Protein AF-0000000068388629 (afdb_homodimer)

Structure (mmCIF, N/CA/C/O backbone):
data_AF-0000000068388629-model_v1
#
loop_
_entity.id
_entity.type
_entity.pdbx_description
1 polymer 'Uncharacterized protein'
#
loop_
_atom_site.group_PDB
_atom_site.id
_atom_site.type_symbol
_atom_site.label_atom_id
_atom_site.label_alt_id
_atom_site.label_comp_id
_atom_site.label_asym_id
_atom_site.label_entity_id
_atom_site.label_seq_id
_atom_site.pdbx_PDB_ins_code
_atom_site.Cartn_x
_atom_site.Cartn_y
_atom_site.Cartn_z
_atom_site.occupancy
_atom_site.B_iso_or_equiv
_atom_site.auth_seq_id
_atom_site.auth_comp_id
_atom_site.auth_asym_id
_atom_site.auth_atom_id
_atom_site.pdbx_PDB_model_num
ATOM 1 N N . MET A 1 1 ? 2.848 34.094 13.953 1 61.34 1 MET A N 1
ATOM 2 C CA . MET A 1 1 ? 2.359 33.031 14.797 1 61.34 1 MET A CA 1
ATOM 3 C C . MET A 1 1 ? 1.74 31.906 13.953 1 61.34 1 MET A C 1
ATOM 5 O O . MET A 1 1 ? 1.926 30.734 14.242 1 61.34 1 MET A O 1
ATOM 9 N N . GLN A 1 2 ? 0.947 32.219 12.719 1 78.19 2 GLN A N 1
ATOM 10 C CA . GLN A 1 2 ? 0.286 31.297 11.812 1 78.19 2 GLN A CA 1
ATOM 11 C C . GLN A 1 2 ? 1.307 30.484 11.016 1 78.19 2 GLN A C 1
ATOM 13 O O . GLN A 1 2 ? 1.115 29.281 10.789 1 78.19 2 GLN A O 1
ATOM 18 N N . THR A 1 3 ? 2.422 31.078 10.789 1 79.06 3 THR A N 1
ATOM 19 C CA . THR A 1 3 ? 3.477 30.438 10.023 1 79.06 3 THR A CA 1
ATOM 20 C C . THR A 1 3 ? 4.125 29.312 10.828 1 79.06 3 THR A C 1
ATOM 22 O O . THR A 1 3 ? 4.375 28.234 10.305 1 79.06 3 THR A O 1
ATOM 25 N N . SER A 1 4 ? 4.207 29.703 12.055 1 82.5 4 SER A N 1
ATOM 26 C CA . SER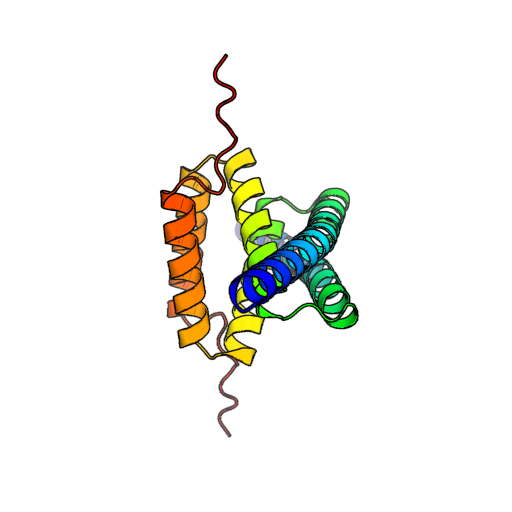 A 1 4 ? 4.844 28.734 12.945 1 82.5 4 SER A CA 1
ATOM 27 C C . SER A 1 4 ? 3.959 27.516 13.148 1 82.5 4 SER A C 1
ATOM 29 O O . SER A 1 4 ? 4.449 26.375 13.172 1 82.5 4 SER A O 1
ATOM 31 N N . ARG A 1 5 ? 2.705 27.906 13.195 1 87.62 5 ARG A N 1
ATOM 32 C CA . ARG A 1 5 ? 1.769 26.797 13.414 1 87.62 5 ARG A CA 1
ATOM 33 C C . ARG A 1 5 ? 1.72 25.875 12.211 1 87.62 5 ARG A C 1
ATOM 35 O O . ARG A 1 5 ? 1.688 24.656 12.359 1 87.62 5 ARG A O 1
ATOM 42 N N . ASN A 1 6 ? 1.75 26.359 11.086 1 88.19 6 ASN A N 1
ATOM 43 C CA . ASN A 1 6 ? 1.73 25.562 9.859 1 88.19 6 ASN A CA 1
ATOM 44 C C . ASN A 1 6 ? 2.975 24.688 9.734 1 88.19 6 ASN A C 1
ATOM 46 O O . ASN A 1 6 ? 2.898 23.562 9.242 1 88.19 6 ASN A O 1
ATOM 50 N N . GLU A 1 7 ? 4.008 25.281 10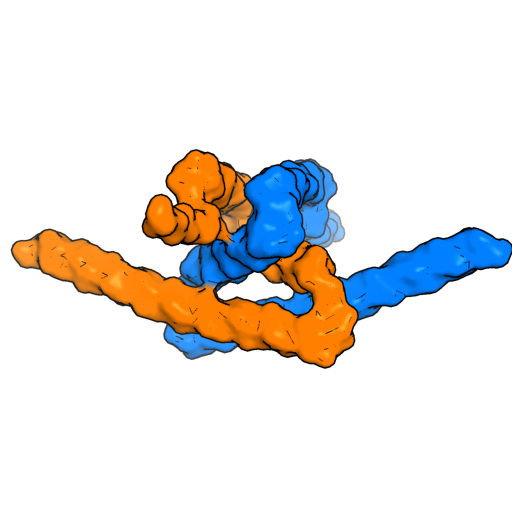.156 1 89.75 7 GLU A N 1
ATOM 51 C CA . GLU A 1 7 ? 5.258 24.531 10.109 1 89.75 7 GLU A CA 1
ATOM 52 C C . GLU A 1 7 ? 5.219 23.328 11.062 1 89.75 7 GLU A C 1
ATOM 54 O O . GLU A 1 7 ? 5.734 22.266 10.742 1 89.75 7 GLU A O 1
ATOM 59 N N . ILE A 1 8 ? 4.734 23.641 12.203 1 90.06 8 ILE A N 1
ATOM 60 C CA . ILE A 1 8 ? 4.617 22.578 13.195 1 90.06 8 ILE A CA 1
ATOM 61 C C . ILE A 1 8 ? 3.682 21.484 12.688 1 90.06 8 ILE A C 1
ATOM 63 O O . ILE A 1 8 ? 3.971 20.297 12.828 1 90.06 8 ILE A O 1
ATOM 67 N N . ASP A 1 9 ? 2.545 21.844 12.109 1 91.81 9 ASP A N 1
ATOM 68 C CA . ASP A 1 9 ? 1.601 20.891 11.531 1 91.81 9 ASP A CA 1
ATOM 69 C C . ASP A 1 9 ? 2.27 20.031 10.461 1 91.81 9 ASP A C 1
ATOM 71 O O . ASP A 1 9 ? 2.047 18.828 10.406 1 91.81 9 ASP A O 1
ATOM 75 N N . ASP A 1 10 ? 3.076 20.688 9.703 1 93.5 10 ASP A N 1
ATOM 76 C CA . ASP A 1 10 ? 3.789 19.969 8.648 1 93.5 10 ASP A CA 1
ATOM 77 C C . ASP A 1 10 ? 4.77 18.953 9.242 1 93.5 10 ASP A C 1
ATOM 79 O O . ASP A 1 10 ? 4.93 17.859 8.719 1 93.5 10 ASP A O 1
ATOM 83 N N . MET A 1 11 ? 5.398 19.406 10.273 1 93.94 11 MET A N 1
ATOM 84 C CA . MET A 1 11 ? 6.355 18.516 10.938 1 93.94 11 MET A CA 1
ATOM 85 C C . MET A 1 11 ? 5.652 17.312 11.531 1 93.94 11 MET A C 1
ATOM 87 O O . MET A 1 11 ? 6.176 16.188 11.461 1 93.94 11 MET A O 1
ATOM 91 N N . ILE A 1 12 ? 4.492 17.516 12.016 1 96.12 12 ILE A N 1
ATOM 92 C CA . ILE A 1 12 ? 3.727 16.422 12.625 1 96.12 12 ILE A CA 1
ATOM 93 C C . ILE A 1 12 ? 3.312 15.422 11.555 1 96.12 12 ILE A C 1
ATOM 95 O O . ILE A 1 12 ? 3.455 14.211 11.75 1 96.12 12 ILE A O 1
ATOM 99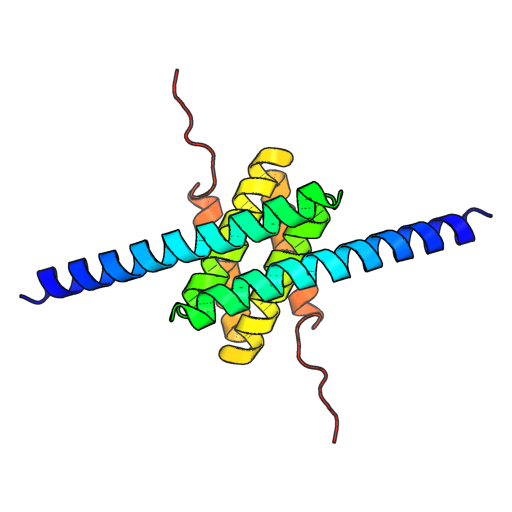 N N . VAL A 1 13 ? 2.861 15.914 10.477 1 95.25 13 VAL A N 1
ATOM 100 C CA . VAL A 1 13 ? 2.445 15.055 9.375 1 95.25 13 VAL A CA 1
ATOM 101 C C . VAL A 1 13 ? 3.641 14.25 8.875 1 95.25 13 VAL A C 1
ATOM 103 O O . VAL A 1 13 ? 3.521 13.047 8.617 1 95.25 13 VAL A O 1
ATOM 106 N N . HIS A 1 14 ? 4.781 14.945 8.781 1 95.56 14 HIS A N 1
ATOM 107 C CA . HIS A 1 14 ? 5.996 14.281 8.328 1 95.56 14 HIS A CA 1
ATOM 108 C C . HIS A 1 14 ? 6.418 13.172 9.281 1 95.56 14 HIS A C 1
ATOM 110 O O . HIS A 1 14 ? 6.793 12.078 8.852 1 95.56 14 HIS A O 1
ATOM 116 N N . GLU A 1 15 ? 6.355 13.445 10.539 1 97.31 15 GLU A N 1
ATOM 117 C CA . GLU A 1 15 ? 6.711 12.445 11.539 1 97.31 15 GLU A CA 1
ATOM 118 C C . GLU A 1 15 ? 5.766 11.242 11.484 1 97.31 15 GLU A C 1
ATOM 120 O O . GLU A 1 15 ? 6.207 10.094 11.547 1 97.31 15 GLU A O 1
ATOM 125 N N . LYS A 1 16 ? 4.48 11.531 11.328 1 98.19 16 LYS A N 1
ATOM 126 C CA . LYS A 1 16 ? 3.502 10.453 11.203 1 98.19 16 LYS A CA 1
ATOM 127 C C . LYS A 1 16 ? 3.756 9.625 9.945 1 98.19 16 LYS A C 1
ATOM 129 O O . LYS A 1 16 ? 3.67 8.391 9.984 1 98.19 16 LYS A O 1
ATOM 134 N N . MET A 1 17 ? 4.133 10.305 8.906 1 96.94 17 MET A N 1
ATOM 135 C CA . MET A 1 17 ? 4.465 9.609 7.668 1 96.94 17 MET A CA 1
ATOM 136 C C . MET A 1 17 ? 5.656 8.68 7.867 1 96.94 17 MET A C 1
ATOM 138 O O . MET A 1 17 ? 5.645 7.539 7.41 1 96.94 17 MET A O 1
ATOM 142 N N . GLN A 1 18 ? 6.645 9.141 8.594 1 97.75 18 GLN A N 1
ATOM 143 C CA . GLN A 1 18 ? 7.844 8.336 8.828 1 97.75 18 GLN A CA 1
ATOM 144 C C . GLN A 1 18 ? 7.52 7.082 9.625 1 97.75 18 GLN A C 1
ATOM 146 O O . GLN A 1 18 ? 8 5.992 9.305 1 97.75 18 GLN A O 1
ATOM 151 N N . VAL A 1 19 ? 6.684 7.191 10.594 1 98.56 19 VAL A N 1
ATOM 152 C CA . VAL A 1 19 ? 6.293 6.043 11.406 1 98.56 19 VAL A CA 1
ATOM 153 C C . VAL A 1 19 ? 5.449 5.082 10.57 1 98.56 19 VAL A C 1
ATOM 155 O O . VAL A 1 19 ? 5.652 3.867 10.617 1 98.56 19 VAL A O 1
ATOM 158 N N . ALA A 1 20 ? 4.543 5.621 9.766 1 98.69 20 ALA A N 1
ATOM 159 C CA . ALA A 1 20 ? 3.725 4.797 8.883 1 98.69 20 ALA A CA 1
ATOM 160 C C . ALA A 1 20 ? 4.594 4.008 7.91 1 98.69 20 ALA A C 1
ATOM 162 O O . ALA A 1 20 ? 4.352 2.824 7.672 1 98.69 20 ALA A O 1
ATOM 163 N N . LEU A 1 21 ? 5.625 4.68 7.406 1 98 21 LEU A N 1
ATOM 164 C CA . LEU A 1 21 ? 6.551 4.02 6.488 1 98 21 LEU A CA 1
ATOM 165 C C . LEU A 1 21 ? 7.293 2.885 7.191 1 98 21 LEU A C 1
ATOM 167 O O . LEU A 1 21 ? 7.578 1.853 6.578 1 98 21 LEU A O 1
ATOM 171 N N . GLU A 1 22 ? 7.629 3.082 8.43 1 98.56 22 GLU A N 1
ATOM 172 C CA . GLU A 1 22 ? 8.281 2.035 9.211 1 98.56 22 GLU A CA 1
ATOM 173 C C . GLU A 1 22 ? 7.395 0.801 9.336 1 98.56 22 GLU A C 1
ATOM 175 O O . GLU A 1 22 ? 7.859 -0.324 9.133 1 98.56 22 GLU A O 1
ATOM 180 N N . HIS A 1 23 ? 6.094 1.036 9.609 1 98.75 23 HIS A N 1
ATOM 181 C CA . HIS A 1 23 ? 5.148 -0.07 9.688 1 98.75 23 HIS A CA 1
ATOM 182 C C . HIS A 1 23 ? 5.012 -0.775 8.344 1 98.75 23 HIS A C 1
ATOM 184 O O . HIS A 1 23 ? 4.969 -2.006 8.281 1 98.75 23 HIS A O 1
ATOM 190 N N . GLN A 1 24 ? 4.977 -0.019 7.242 1 98.62 24 GLN A N 1
ATOM 191 C CA . GLN A 1 24 ? 4.863 -0.587 5.902 1 98.62 24 GLN A CA 1
ATOM 192 C C . GLN A 1 24 ? 6.113 -1.377 5.531 1 98.62 24 GLN A C 1
ATOM 194 O O . GLN A 1 24 ? 6.023 -2.422 4.883 1 98.62 24 GLN A O 1
ATOM 199 N N . ASN A 1 25 ? 7.281 -0.833 5.93 1 98.56 25 ASN A N 1
ATOM 200 C CA . ASN A 1 25 ? 8.531 -1.541 5.688 1 98.56 25 ASN A CA 1
ATOM 201 C C . ASN A 1 25 ? 8.547 -2.91 6.363 1 98.56 25 ASN A C 1
ATOM 203 O O . ASN A 1 25 ? 9.039 -3.885 5.789 1 98.56 25 ASN A O 1
ATOM 207 N N . GLU A 1 26 ? 8.039 -2.912 7.559 1 98.62 26 GLU A N 1
ATOM 208 C CA . GLU A 1 26 ? 7.969 -4.18 8.273 1 98.62 26 GLU A CA 1
ATOM 209 C C . GLU A 1 26 ? 7.07 -5.176 7.547 1 98.62 26 GLU A C 1
ATOM 211 O O . GLU A 1 26 ? 7.445 -6.336 7.363 1 98.62 26 GLU A O 1
ATOM 216 N N . ALA A 1 27 ? 5.934 -4.746 7.137 1 98.69 27 ALA A N 1
ATOM 217 C CA . ALA A 1 27 ? 5.004 -5.613 6.418 1 98.69 27 ALA A CA 1
ATOM 218 C C . ALA A 1 27 ? 5.621 -6.113 5.113 1 98.69 27 ALA A C 1
ATOM 220 O O . ALA A 1 27 ? 5.418 -7.27 4.73 1 98.69 27 ALA A O 1
ATOM 221 N N . TRP A 1 28 ? 6.371 -5.258 4.41 1 98.69 28 TRP A N 1
ATOM 222 C CA . TRP A 1 28 ? 7.055 -5.645 3.182 1 98.69 28 TRP A CA 1
ATOM 223 C C . TRP A 1 28 ? 8.125 -6.695 3.459 1 98.69 28 TRP A C 1
ATOM 225 O O . TRP A 1 28 ? 8.188 -7.719 2.773 1 98.69 28 TRP A O 1
ATOM 235 N N . ALA A 1 29 ? 8.922 -6.445 4.555 1 98.38 29 ALA A N 1
ATOM 236 C CA . ALA A 1 29 ? 9.992 -7.363 4.945 1 98.38 29 ALA A CA 1
ATOM 237 C C . ALA A 1 29 ? 9.422 -8.734 5.32 1 98.38 29 ALA A C 1
ATOM 239 O O . ALA A 1 29 ? 9.977 -9.766 4.941 1 98.38 29 ALA A O 1
ATOM 240 N N . ASP A 1 30 ? 8.328 -8.734 6.047 1 98.62 30 ASP A N 1
ATOM 241 C CA . ASP A 1 30 ? 7.672 -9.977 6.438 1 98.62 30 ASP A CA 1
ATOM 242 C C . ASP A 1 30 ? 7.203 -10.766 5.215 1 98.62 30 ASP A C 1
ATOM 244 O O . ASP A 1 30 ? 7.363 -11.984 5.152 1 98.62 30 ASP A O 1
ATOM 248 N N . GLY A 1 31 ? 6.59 -10.109 4.234 1 98.5 31 GLY A N 1
ATOM 249 C CA . GLY A 1 31 ? 6.18 -10.758 3 1 98.5 31 GLY A CA 1
ATOM 250 C C . GLY A 1 31 ? 7.336 -11.383 2.24 1 98.5 31 GLY A C 1
ATOM 251 O O . GLY A 1 31 ? 7.25 -12.531 1.798 1 98.5 31 GLY A O 1
ATOM 252 N N . MET A 1 32 ? 8.438 -10.594 2.236 1 98 32 MET A N 1
ATOM 253 C CA . MET A 1 32 ? 9.633 -11.086 1.555 1 98 32 MET A CA 1
ATOM 254 C C . MET A 1 32 ? 10.203 -12.305 2.271 1 98 32 MET A C 1
ATOM 256 O O . MET A 1 32 ? 10.586 -13.281 1.63 1 98 32 MET A O 1
ATOM 260 N N . ALA A 1 33 ? 10.211 -12.242 3.609 1 98.25 33 ALA A N 1
ATOM 261 C CA . ALA A 1 33 ? 10.727 -13.336 4.426 1 98.25 33 ALA A CA 1
ATOM 262 C C . ALA A 1 33 ? 9.898 -14.602 4.242 1 98.25 33 ALA A C 1
ATOM 264 O O . ALA A 1 33 ? 10.43 -15.711 4.285 1 98.25 33 ALA A O 1
ATOM 265 N N . ASP A 1 34 ? 8.594 -14.492 3.881 1 98.31 34 ASP A N 1
ATOM 266 C CA . ASP A 1 34 ? 7.672 -15.609 3.672 1 98.31 34 ASP A CA 1
ATOM 267 C C . ASP A 1 34 ? 7.738 -16.109 2.232 1 98.31 34 ASP A C 1
ATOM 269 O O . ASP A 1 34 ? 6.984 -17 1.846 1 98.31 34 ASP A O 1
ATOM 273 N N . GLY A 1 35 ? 8.594 -15.445 1.436 1 98 35 GLY A N 1
ATOM 274 C CA . GLY A 1 35 ? 8.781 -15.891 0.063 1 98 35 GLY A CA 1
ATOM 275 C C . GLY A 1 35 ? 7.719 -15.367 -0.884 1 98 35 GLY A C 1
ATOM 276 O O . GLY A 1 35 ? 7.48 -15.945 -1.945 1 98 35 GLY A O 1
ATOM 277 N N . ILE A 1 36 ? 7.012 -14.336 -0.454 1 98.38 36 ILE A N 1
ATOM 278 C CA . ILE A 1 36 ? 6.008 -13.734 -1.325 1 98.38 36 ILE A CA 1
ATOM 279 C C . ILE A 1 36 ? 6.688 -12.797 -2.318 1 98.38 36 ILE A C 1
ATOM 281 O O . ILE A 1 36 ? 7.555 -12.008 -1.94 1 98.38 36 ILE A O 1
ATOM 285 N N . GLU A 1 37 ? 6.324 -12.922 -3.557 1 97.19 37 GLU A N 1
ATOM 286 C CA . GLU A 1 37 ? 6.914 -12.078 -4.594 1 97.19 37 GLU A CA 1
ATOM 287 C C . GLU A 1 37 ? 6.582 -10.609 -4.371 1 97.19 37 GLU A C 1
ATOM 289 O O . GLU A 1 37 ? 5.461 -10.273 -3.986 1 97.19 37 GLU A O 1
ATOM 294 N N . PRO A 1 38 ? 7.523 -9.758 -4.676 1 96.69 38 PRO A N 1
ATOM 295 C CA . PRO A 1 38 ? 7.312 -8.328 -4.434 1 96.69 38 PRO A CA 1
ATOM 296 C C . PRO A 1 38 ? 6.082 -7.785 -5.16 1 96.69 38 PRO A C 1
ATOM 298 O O . PRO A 1 38 ? 5.406 -6.887 -4.648 1 96.69 38 PRO A O 1
ATOM 301 N N . GLU A 1 39 ? 5.797 -8.391 -6.289 1 94.38 39 GLU A N 1
ATOM 302 C CA . GLU A 1 39 ? 4.637 -7.934 -7.051 1 94.38 39 GLU A CA 1
ATOM 303 C C . GLU A 1 39 ? 3.34 -8.227 -6.301 1 94.38 39 GLU A C 1
ATOM 305 O O . GLU A 1 39 ? 2.393 -7.438 -6.363 1 94.38 39 GLU A O 1
ATOM 310 N N . ILE A 1 40 ? 3.281 -9.32 -5.66 1 96.12 40 ILE A N 1
ATOM 311 C CA . ILE A 1 40 ? 2.1 -9.703 -4.895 1 96.12 40 ILE A CA 1
ATOM 312 C C . ILE A 1 40 ? 1.989 -8.844 -3.643 1 96.12 40 ILE A C 1
ATOM 314 O O . ILE A 1 40 ? 0.895 -8.414 -3.27 1 96.12 40 ILE A O 1
ATOM 318 N N . ILE A 1 41 ? 3.119 -8.516 -3.002 1 98.12 41 ILE A N 1
ATOM 319 C CA . ILE A 1 41 ? 3.139 -7.656 -1.823 1 98.12 41 ILE A CA 1
ATOM 320 C C . ILE A 1 41 ? 2.648 -6.258 -2.193 1 98.12 41 ILE A C 1
ATOM 322 O O . ILE A 1 41 ? 1.813 -5.68 -1.494 1 98.12 41 ILE A O 1
ATOM 326 N N . ALA A 1 42 ? 3.195 -5.754 -3.316 1 96.62 42 ALA A N 1
ATOM 327 C CA . ALA A 1 42 ? 2.783 -4.434 -3.789 1 96.62 42 ALA A CA 1
ATOM 328 C C . ALA A 1 42 ? 1.279 -4.387 -4.043 1 96.62 42 ALA A C 1
ATOM 330 O O . ALA A 1 42 ? 0.604 -3.438 -3.637 1 96.62 42 ALA A O 1
ATOM 331 N N . ASP A 1 43 ? 0.764 -5.371 -4.656 1 93.31 43 ASP A N 1
ATOM 332 C CA . ASP A 1 43 ? -0.664 -5.449 -4.949 1 93.31 43 ASP A CA 1
ATOM 333 C C . ASP A 1 43 ? -1.488 -5.473 -3.662 1 93.31 43 ASP A C 1
ATOM 335 O O . ASP A 1 43 ? -2.498 -4.773 -3.555 1 93.31 43 ASP A O 1
ATOM 339 N N . ALA A 1 44 ? -1.083 -6.266 -2.686 1 96.19 44 ALA A N 1
ATOM 340 C CA . ALA A 1 44 ? -1.782 -6.336 -1.404 1 96.19 44 ALA A CA 1
ATOM 341 C C . ALA A 1 44 ? -1.801 -4.977 -0.711 1 96.19 44 ALA A C 1
ATOM 343 O O . ALA A 1 44 ? -2.824 -4.57 -0.159 1 96.19 44 ALA A O 1
ATOM 344 N N . ALA A 1 45 ? -0.633 -4.297 -0.736 1 97.31 45 ALA A N 1
ATOM 345 C CA . ALA A 1 45 ? -0.51 -2.998 -0.08 1 97.31 45 ALA A CA 1
ATOM 346 C C . ALA A 1 45 ? -1.469 -1.982 -0.694 1 97.31 45 ALA A C 1
ATOM 348 O O . ALA A 1 45 ? -2.193 -1.29 0.025 1 97.31 45 ALA A O 1
ATOM 349 N N . ILE A 1 46 ? -1.546 -1.921 -1.956 1 93.88 46 ILE A N 1
ATOM 350 C CA . ILE A 1 46 ? -2.348 -0.914 -2.643 1 93.88 46 ILE A CA 1
ATOM 351 C C . ILE A 1 46 ? -3.826 -1.288 -2.562 1 93.88 46 ILE A C 1
ATOM 353 O O . ILE A 1 46 ? -4.684 -0.421 -2.381 1 93.88 46 ILE A O 1
ATOM 357 N N . ALA A 1 47 ? -4.133 -2.613 -2.68 1 92.25 47 ALA A N 1
ATOM 358 C CA . ALA A 1 47 ? -5.516 -3.066 -2.539 1 92.25 47 ALA A CA 1
ATOM 359 C C . ALA A 1 47 ? -6.09 -2.66 -1.188 1 92.25 47 ALA A C 1
ATOM 361 O O . ALA A 1 47 ? -7.219 -2.168 -1.108 1 92.25 47 ALA A O 1
ATOM 362 N N . LEU A 1 48 ? -5.297 -2.914 -0.151 1 95.94 48 LEU A N 1
ATOM 363 C CA . LEU A 1 48 ? -5.793 -2.539 1.17 1 95.94 48 LEU A CA 1
ATOM 364 C C . LEU A 1 48 ? -5.953 -1.027 1.281 1 95.94 48 LEU A C 1
ATOM 366 O O . LEU A 1 48 ? -6.961 -0.542 1.798 1 95.94 48 LEU A O 1
ATOM 370 N N . ALA A 1 49 ? -4.922 -0.296 0.829 1 95.69 49 ALA A N 1
ATOM 371 C CA . ALA A 1 49 ? -5.012 1.161 0.877 1 95.69 49 ALA A CA 1
ATOM 372 C C . ALA A 1 49 ? -6.262 1.658 0.155 1 95.69 49 ALA A C 1
ATOM 374 O O . ALA A 1 49 ? -6.969 2.533 0.658 1 95.69 49 ALA A O 1
ATOM 375 N N . MET A 1 50 ? -6.613 1.093 -0.956 1 92.69 50 MET A N 1
ATOM 376 C CA . MET A 1 50 ? -7.781 1.476 -1.739 1 92.69 50 MET A CA 1
ATOM 377 C C . MET A 1 50 ? -9.07 1.126 -0.999 1 92.69 50 MET A C 1
ATOM 379 O O . MET A 1 50 ? -9.984 1.95 -0.909 1 92.69 50 MET A O 1
ATOM 383 N N . ARG A 1 51 ? -9.148 -0.078 -0.491 1 93 51 ARG A N 1
ATOM 384 C CA . ARG A 1 51 ? -10.336 -0.514 0.232 1 93 51 ARG A CA 1
ATOM 385 C C . ARG A 1 51 ? -10.617 0.395 1.424 1 93 51 ARG A C 1
ATOM 387 O O . ARG A 1 51 ? -11.758 0.804 1.645 1 93 51 ARG A O 1
ATOM 394 N N . GLU A 1 52 ? -9.539 0.687 2.131 1 95.5 52 GLU A N 1
ATOM 395 C CA . GLU A 1 52 ? -9.727 1.524 3.312 1 95.5 52 GLU A CA 1
ATOM 396 C C . GLU A 1 52 ? -10.094 2.953 2.924 1 95.5 52 GLU A C 1
ATOM 398 O O . GLU A 1 52 ? -10.898 3.598 3.596 1 95.5 52 GLU A O 1
ATOM 403 N N . THR A 1 53 ? -9.516 3.461 1.853 1 94.06 53 THR A N 1
ATOM 404 C CA . THR A 1 53 ? -9.859 4.797 1.37 1 94.06 53 THR A CA 1
ATOM 405 C C . THR A 1 53 ? -11.312 4.848 0.913 1 94.06 53 THR A C 1
ATOM 407 O O . THR A 1 53 ? -12.031 5.809 1.211 1 94.06 53 THR A O 1
ATOM 410 N N . ILE A 1 54 ? -11.727 3.852 0.244 1 92.19 54 ILE A N 1
ATOM 411 C CA . ILE A 1 54 ? -13.117 3.777 -0.204 1 92.19 54 ILE A CA 1
ATOM 412 C C . ILE A 1 54 ? -14.047 3.734 1.005 1 92.19 54 ILE A C 1
ATOM 414 O O . ILE A 1 54 ? -15.07 4.422 1.033 1 92.19 54 ILE A O 1
ATOM 418 N N . ARG A 1 55 ? -13.617 2.881 1.947 1 92.44 55 ARG A N 1
ATOM 419 C CA . ARG A 1 55 ? -14.422 2.76 3.16 1 92.44 55 ARG A CA 1
ATOM 420 C C . ARG A 1 55 ? -14.594 4.113 3.842 1 92.44 55 ARG A C 1
ATOM 422 O O . ARG A 1 55 ? -15.672 4.434 4.336 1 92.44 55 ARG A O 1
ATOM 429 N N . ILE A 1 56 ? -13.602 4.957 3.734 1 93.12 56 ILE A N 1
ATOM 430 C CA . ILE A 1 56 ? -13.57 6.191 4.512 1 93.12 56 ILE A CA 1
ATOM 431 C C . ILE A 1 56 ? -14.109 7.344 3.67 1 93.12 56 ILE A C 1
ATOM 433 O O . ILE A 1 56 ? -14.898 8.164 4.156 1 93.12 56 ILE A O 1
ATOM 437 N N . HIS A 1 57 ? -13.734 7.363 2.361 1 93 57 HIS A N 1
ATOM 438 C CA . HIS A 1 57 ? -14.031 8.539 1.551 1 93 57 HIS A CA 1
ATOM 439 C C . HIS A 1 57 ? -14.875 8.172 0.334 1 93 57 HIS A C 1
ATOM 441 O O . HIS A 1 57 ? -15.188 9.039 -0.491 1 93 57 HIS A O 1
ATOM 447 N N . GLY A 1 58 ? -15.211 7.012 0.193 1 89.5 58 GLY A N 1
ATOM 448 C CA . GLY A 1 58 ? -15.961 6.578 -0.977 1 89.5 58 GLY A CA 1
ATOM 449 C C . GLY A 1 58 ? -15.094 6.414 -2.211 1 89.5 58 GLY A C 1
ATOM 450 O O . GLY A 1 58 ? -13.875 6.617 -2.156 1 89.5 58 GLY A O 1
ATOM 451 N N . GLU A 1 59 ? -15.602 5.984 -3.258 1 87.75 59 GLU A N 1
ATOM 452 C CA . GLU A 1 59 ? -14.898 5.719 -4.512 1 87.75 59 GLU A CA 1
ATOM 453 C C . GLU A 1 59 ? -14.242 6.98 -5.059 1 87.75 59 GLU A C 1
ATOM 455 O O . GLU A 1 59 ? -13.148 6.926 -5.625 1 87.75 59 GLU A O 1
ATOM 460 N N . ALA A 1 60 ? -14.859 8.078 -4.816 1 88.31 60 ALA A N 1
ATOM 461 C CA . ALA A 1 60 ? -14.297 9.344 -5.285 1 88.31 60 ALA A CA 1
ATOM 462 C C . ALA A 1 60 ? -12.984 9.664 -4.578 1 88.31 60 ALA A C 1
ATOM 464 O O . ALA A 1 60 ? -12.062 10.195 -5.184 1 88.31 60 ALA A O 1
ATOM 465 N N . GLY A 1 61 ? -12.961 9.328 -3.299 1 91.19 61 GLY A N 1
ATOM 466 C CA . GLY A 1 61 ? -11.727 9.516 -2.555 1 91.19 61 GLY A CA 1
ATOM 467 C C . GLY A 1 61 ? -10.586 8.664 -3.07 1 91.19 61 GLY A C 1
ATOM 468 O O . GLY A 1 61 ? -9.453 9.133 -3.178 1 91.19 61 GLY A O 1
ATOM 469 N N . ALA A 1 62 ? -10.906 7.477 -3.404 1 90.44 62 ALA A N 1
ATOM 470 C CA . ALA A 1 62 ? -9.906 6.555 -3.938 1 90.44 62 ALA A CA 1
ATOM 471 C C . ALA A 1 62 ? -9.391 7.031 -5.293 1 90.44 62 ALA A C 1
ATOM 473 O O . ALA A 1 62 ? -8.188 6.953 -5.566 1 90.44 62 ALA A O 1
ATOM 474 N N . GLU A 1 63 ? -10.258 7.523 -6.078 1 89.25 63 GLU A N 1
ATOM 475 C CA . GLU A 1 63 ? -9.859 8.07 -7.371 1 89.25 63 GLU A CA 1
ATOM 476 C C . GLU A 1 63 ? -8.914 9.258 -7.203 1 89.25 63 GLU A C 1
ATOM 478 O O . GLU A 1 63 ? -7.914 9.367 -7.906 1 89.25 63 GLU A O 1
ATOM 483 N N . ALA A 1 64 ? -9.305 10.094 -6.324 1 91.62 64 ALA A N 1
ATOM 484 C CA . ALA A 1 64 ? -8.469 11.266 -6.062 1 91.62 64 ALA A CA 1
ATOM 485 C C . ALA A 1 64 ? -7.078 10.852 -5.586 1 91.62 64 ALA A C 1
ATOM 487 O O . ALA A 1 64 ? -6.078 11.461 -5.965 1 91.62 64 ALA A O 1
ATOM 488 N N . MET A 1 65 ? -7.082 9.836 -4.812 1 89.69 65 MET A N 1
ATOM 489 C CA . MET A 1 65 ? -5.812 9.32 -4.309 1 89.69 65 MET A CA 1
ATOM 490 C C . MET A 1 65 ? -4.949 8.797 -5.453 1 89.69 65 MET A C 1
ATOM 492 O O . MET A 1 65 ? -3.754 9.094 -5.52 1 89.69 65 MET A O 1
ATOM 496 N N . LEU A 1 66 ? -5.477 8.07 -6.355 1 87.44 66 LEU A N 1
ATOM 497 C CA . LEU A 1 66 ? -4.75 7.516 -7.492 1 87.44 66 LEU A CA 1
ATOM 498 C C . LEU A 1 66 ? -4.215 8.633 -8.391 1 87.44 66 LEU A C 1
ATOM 500 O O . LEU A 1 66 ? -3.09 8.547 -8.883 1 87.44 66 LEU A O 1
ATOM 504 N N . GLU A 1 67 ? -5.035 9.57 -8.547 1 88.44 67 GLU A N 1
ATOM 505 C CA . GLU A 1 67 ? -4.621 10.703 -9.359 1 88.44 67 GLU A CA 1
ATOM 506 C C . GLU A 1 67 ? -3.445 11.445 -8.727 1 88.44 67 GLU A C 1
ATOM 508 O O . GLU A 1 67 ? -2.484 11.797 -9.406 1 88.44 67 GLU A O 1
ATOM 513 N N . SER A 1 68 ? -3.551 11.68 -7.484 1 89.25 68 SER A N 1
ATOM 514 C CA . SER A 1 68 ? -2.461 12.328 -6.762 1 89.25 68 SER A CA 1
ATOM 515 C C . SER A 1 68 ? -1.174 11.516 -6.863 1 89.25 68 SER A C 1
ATOM 517 O O . SER A 1 68 ? -0.093 12.078 -7.055 1 89.25 68 SER A O 1
ATOM 519 N N . LEU A 1 69 ? -1.321 10.242 -6.805 1 85.5 69 LEU A N 1
ATOM 520 C CA . LEU A 1 69 ? -0.17 9.352 -6.91 1 85.5 69 LEU A CA 1
ATOM 521 C C . LEU A 1 69 ? 0.464 9.445 -8.289 1 85.5 69 LEU A C 1
ATOM 523 O O . LEU A 1 69 ? 1.69 9.477 -8.414 1 85.5 69 LEU A O 1
ATOM 527 N N . ARG A 1 70 ? -0.334 9.43 -9.219 1 85.19 70 ARG A N 1
ATOM 528 C CA . ARG A 1 70 ? 0.148 9.547 -10.594 1 85.19 70 ARG A CA 1
ATOM 529 C C . ARG A 1 70 ? 0.925 10.844 -10.789 1 85.19 70 ARG A C 1
ATOM 531 O O . ARG A 1 70 ? 2.002 10.844 -11.391 1 85.19 70 ARG A O 1
ATOM 538 N N . GLN A 1 71 ? 0.457 11.883 -10.273 1 88.81 71 GLN A N 1
ATOM 539 C CA . GLN A 1 71 ? 1.121 13.172 -10.398 1 88.81 71 GLN A CA 1
ATOM 540 C C . GLN A 1 71 ? 2.467 13.172 -9.68 1 88.81 71 GLN A C 1
ATOM 542 O O . GLN A 1 71 ? 3.459 13.672 -10.203 1 88.81 71 GLN A O 1
ATOM 547 N N . ARG A 1 72 ? 2.451 12.625 -8.562 1 88.62 72 ARG A N 1
ATOM 548 C CA . ARG A 1 72 ? 3.689 12.547 -7.789 1 88.62 72 ARG A CA 1
ATOM 549 C C . ARG A 1 72 ? 4.727 11.695 -8.508 1 88.62 72 ARG A C 1
ATOM 551 O O . ARG A 1 72 ? 5.914 12.023 -8.523 1 88.62 72 ARG A O 1
ATOM 558 N N . MET A 1 73 ? 4.309 10.633 -9.078 1 85.56 73 MET A N 1
ATOM 559 C CA . MET A 1 73 ? 5.199 9.781 -9.859 1 85.56 73 MET A CA 1
ATOM 560 C C . MET A 1 73 ? 5.805 10.555 -11.031 1 85.56 73 MET A C 1
ATOM 562 O O . MET A 1 73 ? 7.016 10.484 -11.266 1 85.56 73 MET A O 1
ATOM 566 N N . LEU A 1 74 ? 4.941 11.305 -11.719 1 83.94 74 LEU A N 1
ATOM 567 C CA . LEU A 1 74 ? 5.371 12.062 -12.883 1 83.94 74 LEU A CA 1
ATOM 568 C C . LEU A 1 74 ? 6.379 13.141 -12.492 1 83.94 74 LEU A C 1
ATOM 570 O O . LEU A 1 74 ? 7.258 13.492 -13.281 1 83.94 74 LEU A O 1
ATOM 574 N N . GLN A 1 75 ? 6.301 13.492 -11.234 1 89.38 75 GLN A N 1
ATOM 575 C CA . GLN A 1 75 ? 7.203 14.523 -10.734 1 89.38 75 GLN A CA 1
ATOM 576 C C . GLN A 1 75 ? 8.5 13.914 -10.211 1 89.38 75 GLN A C 1
ATOM 578 O O . GLN A 1 75 ? 9.414 14.633 -9.797 1 89.38 75 GLN A O 1
ATOM 583 N N . GLY A 1 76 ? 8.594 12.594 -10.188 1 86.12 76 GLY A N 1
ATOM 584 C CA . GLY A 1 76 ? 9.828 11.914 -9.836 1 86.12 76 GLY A CA 1
ATOM 585 C C . GLY A 1 76 ? 9.961 11.664 -8.344 1 86.12 76 GLY A C 1
ATOM 586 O O . GLY A 1 76 ? 11.07 11.453 -7.844 1 86.12 76 GLY A O 1
ATOM 587 N N . GLU A 1 77 ? 8.844 11.703 -7.676 1 85.56 77 GLU A N 1
ATOM 588 C CA . GLU A 1 77 ? 8.891 11.57 -6.223 1 85.56 77 GLU A CA 1
ATOM 589 C C . GLU A 1 77 ? 9.477 10.227 -5.801 1 85.56 77 GLU A C 1
ATOM 591 O O . GLU A 1 77 ? 10.156 10.133 -4.777 1 85.56 77 GLU A O 1
ATOM 596 N N . PHE A 1 78 ? 9.281 9.273 -6.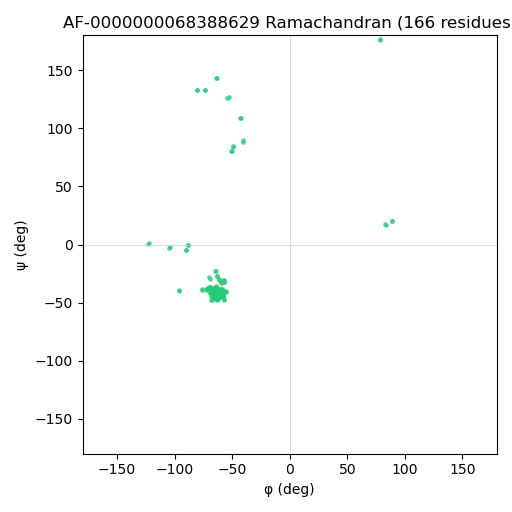605 1 85.75 78 PHE A N 1
ATOM 597 C CA . PHE A 1 78 ? 9.641 7.922 -6.184 1 85.75 78 PHE A CA 1
ATOM 598 C C . PHE A 1 78 ? 10.93 7.469 -6.867 1 85.75 78 PHE A C 1
ATOM 600 O O . PHE A 1 78 ? 11.414 6.363 -6.617 1 85.75 78 PHE A O 1
ATOM 607 N N . SER A 1 79 ? 11.383 8.352 -7.711 1 78.44 79 SER A N 1
ATOM 608 C CA . SER A 1 79 ? 12.578 8 -8.469 1 78.44 79 SER A CA 1
ATOM 609 C C . SER A 1 79 ? 13.828 8.055 -7.59 1 78.44 79 SER A C 1
ATOM 611 O O . SER A 1 79 ? 13.93 8.898 -6.699 1 78.44 79 SER A O 1
ATOM 613 N N . PRO A 1 80 ? 14.609 6.938 -7.758 1 72 80 PRO A N 1
ATOM 614 C CA . PRO A 1 80 ? 15.859 7.004 -6.996 1 72 80 PRO A CA 1
ATOM 615 C C . PRO A 1 80 ? 16.672 8.266 -7.297 1 72 80 PRO A C 1
ATOM 617 O O . PRO A 1 80 ? 16.609 8.781 -8.414 1 72 80 PRO A O 1
ATOM 620 N N . GLN A 1 81 ? 17.047 9.031 -6.32 1 64.94 81 GLN A N 1
ATOM 621 C CA . GLN A 1 81 ? 17.938 10.164 -6.547 1 64.94 81 GLN A CA 1
ATOM 622 C C . GLN A 1 81 ? 19.062 9.789 -7.5 1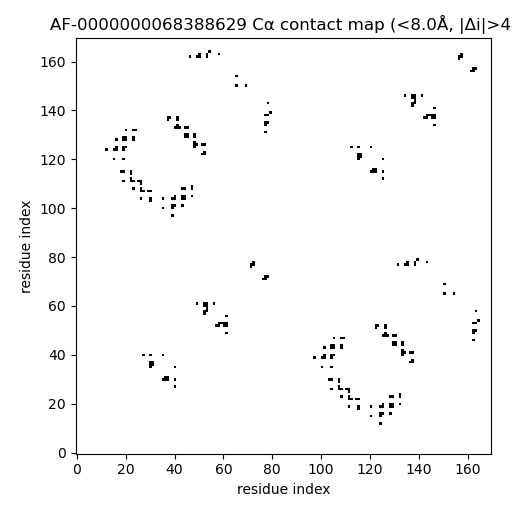 64.94 81 GLN A C 1
ATOM 624 O O . GLN A 1 81 ? 19.641 8.703 -7.398 1 64.94 81 GLN A O 1
ATOM 629 N N . ARG A 1 82 ? 18.984 10.328 -8.695 1 52.72 82 ARG A N 1
ATOM 630 C CA . ARG A 1 82 ? 20.141 10.211 -9.57 1 52.72 82 ARG A CA 1
ATOM 631 C C . ARG A 1 82 ? 21.422 10.617 -8.844 1 52.72 82 ARG A C 1
ATOM 633 O O . ARG A 1 82 ? 21.5 11.719 -8.297 1 52.72 82 ARG A O 1
ATOM 640 N N . ILE A 1 83 ? 21.984 9.672 -8.117 1 45.5 83 ILE A N 1
ATOM 641 C CA . ILE A 1 83 ? 23.344 10.078 -7.746 1 45.5 83 ILE A CA 1
ATOM 642 C C . ILE A 1 83 ? 24.094 10.547 -8.984 1 45.5 83 ILE A C 1
ATOM 644 O O . ILE A 1 83 ? 24.312 9.766 -9.922 1 45.5 83 ILE A O 1
ATOM 648 N N . ILE A 1 84 ? 23.922 11.75 -9.453 1 41.03 84 ILE A N 1
ATOM 649 C CA . ILE A 1 84 ? 24.938 12.266 -10.359 1 41.03 84 ILE A CA 1
ATOM 650 C C . ILE A 1 84 ? 26.328 11.875 -9.859 1 41.03 84 ILE A C 1
ATOM 652 O O . ILE A 1 84 ? 26.719 12.227 -8.742 1 41.03 84 ILE A O 1
ATOM 656 N N . GLN A 1 85 ? 26.797 10.742 -10.258 1 32 85 GLN A N 1
ATOM 657 C CA . GLN A 1 85 ? 28.266 10.789 -10.297 1 32 85 GLN A CA 1
ATOM 658 C C . GLN A 1 85 ? 28.75 11.828 -11.305 1 32 85 GLN A C 1
ATOM 660 O O . GLN A 1 85 ? 28.078 12.094 -12.305 1 32 85 GLN A O 1
ATOM 665 N N . MET B 1 1 ? -3.699 -32.125 -17.875 1 61.91 1 MET B N 1
ATOM 666 C CA . MET B 1 1 ? -2.604 -31.953 -16.922 1 61.91 1 MET B CA 1
ATOM 667 C C . MET B 1 1 ? -2.219 -30.484 -16.781 1 61.91 1 MET B C 1
ATOM 669 O O . MET B 1 1 ? -1.933 -30.016 -15.672 1 61.91 1 MET B O 1
ATOM 673 N N . GLN B 1 2 ? -2.24 -29.547 -17.969 1 78.12 2 GLN B N 1
ATOM 674 C CA . GLN B 1 2 ? -1.89 -28.125 -18 1 78.12 2 GLN B CA 1
ATOM 675 C C . GLN B 1 2 ? -2.928 -27.281 -17.266 1 78.12 2 GLN B C 1
ATOM 677 O O . GLN B 1 2 ? -2.58 -26.312 -16.578 1 78.12 2 GLN B O 1
ATOM 682 N N . THR B 1 3 ? -4.113 -27.766 -17.25 1 79.44 3 THR B N 1
ATOM 683 C CA . THR B 1 3 ? -5.207 -27.062 -16.594 1 79.44 3 THR B CA 1
ATOM 684 C C . THR B 1 3 ? -5.074 -27.125 -15.078 1 79.44 3 THR B C 1
ATOM 686 O O . THR B 1 3 ? -5.266 -26.125 -14.391 1 79.44 3 THR B O 1
ATOM 689 N N . SER B 1 4 ? -4.66 -28.297 -14.781 1 82.94 4 SER B N 1
ATOM 690 C CA . SER B 1 4 ? -4.52 -28.516 -13.344 1 82.94 4 SER B CA 1
ATOM 691 C C . SER B 1 4 ? -3.373 -27.703 -12.766 1 82.94 4 SER B C 1
ATOM 693 O O . SER B 1 4 ? -3.492 -27.141 -11.68 1 82.94 4 SER B O 1
ATOM 695 N N . ARG B 1 5 ? -2.391 -27.672 -13.648 1 87.5 5 ARG B N 1
ATOM 696 C CA . ARG B 1 5 ? -1.223 -26.922 -13.188 1 87.5 5 ARG B CA 1
ATOM 697 C C . ARG B 1 5 ? -1.534 -25.438 -13.07 1 87.5 5 ARG B C 1
ATOM 699 O O . ARG B 1 5 ? -1.132 -24.781 -12.102 1 87.5 5 ARG B O 1
ATOM 706 N N . ASN B 1 6 ? -2.225 -24.906 -13.93 1 88.31 6 ASN B N 1
ATOM 707 C CA . ASN B 1 6 ? -2.605 -23.5 -13.914 1 88.31 6 ASN B CA 1
ATOM 708 C C . ASN B 1 6 ? -3.492 -23.172 -12.711 1 88.31 6 ASN B C 1
ATOM 710 O O . ASN B 1 6 ? -3.383 -22.094 -12.133 1 88.31 6 ASN B O 1
ATOM 714 N N . GLU B 1 7 ? -4.293 -24.094 -12.461 1 89.69 7 GLU B N 1
ATOM 715 C CA . GLU B 1 7 ? -5.18 -23.922 -11.312 1 89.69 7 GLU B CA 1
ATOM 716 C C . GLU B 1 7 ? -4.391 -23.875 -10.008 1 89.69 7 GLU B C 1
ATOM 718 O O . GLU B 1 7 ? -4.711 -23.094 -9.109 1 89.69 7 GLU B O 1
ATOM 723 N N . ILE B 1 8 ? -3.512 -24.797 -9.953 1 90.06 8 ILE B N 1
ATOM 724 C CA . ILE B 1 8 ? -2.67 -24.859 -8.766 1 90.06 8 ILE B CA 1
ATOM 725 C C . ILE B 1 8 ? -1.864 -23.562 -8.633 1 90.06 8 ILE B C 1
ATOM 727 O O . ILE B 1 8 ? -1.745 -23.016 -7.539 1 90.06 8 ILE B O 1
ATOM 731 N N . ASP B 1 9 ? -1.288 -23.062 -9.719 1 91.94 9 ASP B N 1
ATOM 732 C CA . ASP B 1 9 ? -0.538 -21.812 -9.727 1 91.94 9 ASP B CA 1
ATOM 733 C C . ASP B 1 9 ? -1.404 -20.656 -9.242 1 91.94 9 ASP B C 1
ATOM 735 O O . ASP B 1 9 ? -0.948 -19.812 -8.477 1 91.94 9 ASP B O 1
ATOM 739 N N . ASP B 1 10 ? -2.609 -20.703 -9.68 1 93.44 10 ASP B N 1
ATOM 740 C CA . ASP B 1 10 ? -3.537 -19.641 -9.281 1 93.44 10 ASP B CA 1
ATOM 741 C C . ASP B 1 10 ? -3.824 -19.703 -7.781 1 93.44 10 ASP B C 1
ATOM 743 O O . ASP B 1 10 ? -3.945 -18.672 -7.125 1 93.44 10 ASP B O 1
ATOM 747 N N . MET B 1 11 ? -3.965 -20.906 -7.352 1 93.88 11 MET B N 1
ATOM 748 C CA . MET B 1 11 ? -4.227 -21.094 -5.926 1 93.88 11 MET B CA 1
ATOM 749 C C . MET B 1 11 ? -3.051 -20.609 -5.086 1 93.88 11 MET B C 1
ATOM 751 O O . MET B 1 11 ? -3.246 -20.016 -4.031 1 93.88 11 MET B O 1
ATOM 755 N N . ILE B 1 12 ? -1.897 -20.812 -5.578 1 96.06 12 ILE B N 1
ATOM 756 C CA . ILE B 1 12 ? -0.691 -20.406 -4.863 1 96.06 12 ILE B CA 1
ATOM 757 C C . ILE B 1 12 ? -0.61 -18.891 -4.797 1 96.06 12 ILE B C 1
ATOM 759 O O . ILE B 1 12 ? -0.341 -18.312 -3.736 1 96.06 12 ILE B O 1
ATOM 763 N N . VAL B 1 13 ? -0.877 -18.266 -5.875 1 95.19 13 VAL B N 1
ATOM 764 C CA . VAL B 1 13 ? -0.845 -16.812 -5.934 1 95.19 13 VAL B CA 1
ATOM 765 C C . VAL B 1 13 ? -1.894 -16.234 -4.988 1 95.19 13 VAL B C 1
ATOM 767 O O . VAL B 1 13 ? -1.624 -15.273 -4.27 1 95.19 13 VAL B O 1
ATOM 770 N N . HIS B 1 14 ? -3.062 -16.875 -4.992 1 95.5 14 HIS B N 1
ATOM 771 C CA . HIS B 1 14 ? -4.145 -16.422 -4.125 1 95.5 14 HIS B CA 1
ATOM 772 C C . HIS B 1 14 ? -3.762 -16.562 -2.654 1 95.5 14 HIS B C 1
ATOM 774 O O . HIS B 1 14 ? -4.016 -15.664 -1.855 1 95.5 14 HIS B O 1
ATOM 780 N N . GLU B 1 15 ? -3.168 -17.656 -2.312 1 97.31 15 GLU B N 1
ATOM 781 C CA . GLU B 1 15 ? -2.736 -17.875 -0.935 1 97.31 15 GLU B CA 1
ATOM 782 C C . GLU B 1 15 ? -1.675 -16.859 -0.524 1 97.31 15 GLU B C 1
ATOM 784 O O . GLU B 1 15 ? -1.732 -16.297 0.575 1 97.31 15 GLU B O 1
ATOM 789 N N . LYS B 1 16 ? -0.74 -16.594 -1.42 1 98.19 16 LYS B N 1
ATOM 790 C CA . LYS B 1 16 ? 0.289 -15.602 -1.148 1 98.19 16 LYS B CA 1
ATOM 791 C C . LYS B 1 16 ? -0.324 -14.211 -0.976 1 98.19 16 LYS B C 1
ATOM 793 O O . LYS B 1 16 ? 0.072 -13.461 -0.084 1 98.19 16 LYS B O 1
ATOM 798 N N . MET B 1 17 ? -1.319 -13.938 -1.781 1 96.75 17 MET B N 1
ATOM 799 C CA . MET B 1 17 ? -2.027 -12.672 -1.667 1 96.75 17 MET B CA 1
ATOM 800 C C . MET B 1 17 ? -2.705 -12.547 -0.306 1 96.75 17 MET B C 1
ATOM 802 O O . MET B 1 17 ? -2.633 -11.492 0.334 1 96.75 17 MET B O 1
ATOM 806 N N . GLN B 1 18 ? -3.295 -13.617 0.159 1 97.69 18 GLN B N 1
ATOM 807 C CA . GLN B 1 18 ? -3.992 -13.594 1.439 1 97.69 18 GLN B CA 1
ATOM 808 C C . GLN B 1 18 ? -3.023 -13.336 2.59 1 97.69 18 GLN B C 1
ATOM 810 O O . GLN B 1 18 ? -3.316 -12.547 3.49 1 97.69 18 GLN B O 1
ATOM 815 N N . VAL B 1 19 ? -1.884 -13.922 2.547 1 98.56 19 VAL B N 1
ATOM 816 C CA . VAL B 1 19 ? -0.883 -13.727 3.592 1 98.56 19 VAL B CA 1
ATOM 817 C C . VAL B 1 19 ? -0.337 -12.305 3.525 1 98.56 19 VAL B C 1
ATOM 819 O O . VAL B 1 19 ? -0.188 -11.641 4.555 1 98.56 19 VAL B O 1
ATOM 822 N N . ALA B 1 20 ? -0.093 -11.812 2.311 1 98.69 20 ALA B N 1
ATOM 823 C CA . ALA B 1 20 ? 0.373 -10.438 2.131 1 98.69 20 ALA B CA 1
ATOM 824 C C . ALA B 1 20 ? -0.632 -9.438 2.695 1 98.69 20 ALA B C 1
ATOM 826 O O . ALA B 1 20 ? -0.25 -8.469 3.361 1 98.69 20 ALA B O 1
ATOM 827 N N . LEU B 1 21 ? -1.908 -9.727 2.469 1 98 21 LEU B N 1
ATOM 828 C CA . LEU B 1 21 ? -2.963 -8.867 2.988 1 98 21 LEU B CA 1
ATOM 829 C C . LEU B 1 21 ? -2.973 -8.875 4.512 1 98 21 LEU B C 1
ATOM 831 O O . LEU B 1 21 ? -3.25 -7.855 5.145 1 98 21 LEU B O 1
ATOM 835 N N . GLU B 1 22 ? -2.705 -10 5.094 1 98.5 22 GLU B N 1
ATOM 836 C CA . GLU B 1 22 ? -2.623 -10.109 6.547 1 98.5 22 GLU B CA 1
ATOM 837 C C . GLU B 1 22 ? -1.512 -9.219 7.102 1 98.5 22 GLU B C 1
ATOM 839 O O . GLU B 1 22 ? -1.719 -8.492 8.078 1 98.5 22 GLU B O 1
ATOM 844 N N . HIS B 1 23 ? -0.327 -9.25 6.426 1 98.75 23 HIS B N 1
ATOM 845 C CA . HIS B 1 23 ? 0.781 -8.391 6.836 1 98.75 23 HIS B CA 1
ATOM 846 C C . HIS B 1 23 ? 0.424 -6.918 6.688 1 98.75 23 HIS B C 1
ATOM 848 O O . HIS B 1 23 ? 0.737 -6.109 7.559 1 98.75 23 HIS B O 1
ATOM 854 N N . GLN B 1 24 ? -0.268 -6.551 5.605 1 98.62 24 GLN B N 1
ATOM 855 C CA . GLN B 1 24 ? -0.669 -5.168 5.363 1 98.62 24 GLN B CA 1
ATOM 856 C C . GLN B 1 24 ? -1.709 -4.711 6.383 1 98.62 24 GLN B C 1
ATOM 858 O O . GLN B 1 24 ? -1.688 -3.561 6.824 1 98.62 24 GLN B O 1
ATOM 863 N N . ASN B 1 25 ? -2.629 -5.633 6.719 1 98.56 25 ASN B N 1
ATOM 864 C CA . ASN B 1 25 ? -3.627 -5.324 7.738 1 98.56 25 ASN B CA 1
ATOM 865 C C . ASN B 1 25 ? -2.979 -4.996 9.078 1 98.56 25 ASN B C 1
ATOM 867 O O . ASN B 1 25 ? -3.426 -4.094 9.789 1 98.56 25 ASN B O 1
ATOM 871 N N . GLU B 1 26 ? -1.979 -5.77 9.383 1 98.62 26 GLU B N 1
ATOM 872 C CA . GLU B 1 26 ? -1.261 -5.512 10.633 1 98.62 26 GLU B CA 1
ATOM 873 C C . GLU B 1 26 ? -0.607 -4.133 10.617 1 98.62 26 GLU B C 1
ATOM 875 O O . GLU B 1 26 ? -0.723 -3.377 11.578 1 98.62 26 GLU B O 1
ATOM 880 N N . ALA B 1 27 ? 0.039 -3.807 9.555 1 98.75 27 ALA B N 1
ATOM 881 C CA . ALA B 1 27 ? 0.687 -2.504 9.43 1 98.75 27 ALA B CA 1
ATOM 882 C C . ALA B 1 27 ? -0.334 -1.373 9.508 1 98.75 27 ALA B C 1
ATOM 884 O O . ALA B 1 27 ? -0.065 -0.327 10.102 1 98.75 27 ALA B O 1
ATOM 885 N N . TRP B 1 28 ? -1.515 -1.557 8.914 1 98.69 28 TRP B N 1
ATOM 886 C CA . TRP B 1 28 ? -2.588 -0.569 8.969 1 98.69 28 TRP B CA 1
ATOM 887 C C . TRP B 1 28 ? -3.088 -0.395 10.398 1 98.69 28 TRP B C 1
ATOM 889 O O . TRP B 1 28 ? -3.215 0.731 10.883 1 98.69 28 TRP B O 1
ATOM 899 N N . ALA B 1 29 ? -3.307 -1.562 11.086 1 98.44 29 ALA B N 1
ATOM 900 C CA . ALA B 1 29 ? -3.791 -1.556 12.461 1 98.44 29 ALA B CA 1
ATOM 901 C C . ALA B 1 29 ? -2.797 -0.863 13.391 1 98.44 29 ALA B C 1
ATOM 903 O O . ALA B 1 29 ? -3.189 -0.086 14.266 1 98.44 29 ALA B O 1
ATOM 904 N N . ASP B 1 30 ? -1.524 -1.137 13.203 1 98.62 30 ASP B N 1
ATOM 905 C CA . ASP B 1 30 ? -0.475 -0.511 14 1 98.62 30 ASP B CA 1
ATOM 906 C C . ASP B 1 30 ? -0.466 1.004 13.805 1 98.62 30 ASP B C 1
ATOM 908 O O . ASP B 1 30 ? -0.326 1.758 14.773 1 98.62 30 ASP B O 1
ATOM 912 N N . GLY B 1 31 ? -0.584 1.489 12.578 1 98.5 31 GLY B N 1
ATOM 913 C CA . GLY B 1 31 ? -0.667 2.916 12.312 1 98.5 31 GLY B CA 1
ATOM 914 C C . GLY B 1 31 ? -1.85 3.582 12.992 1 98.5 31 GLY B C 1
ATOM 915 O O . GLY B 1 3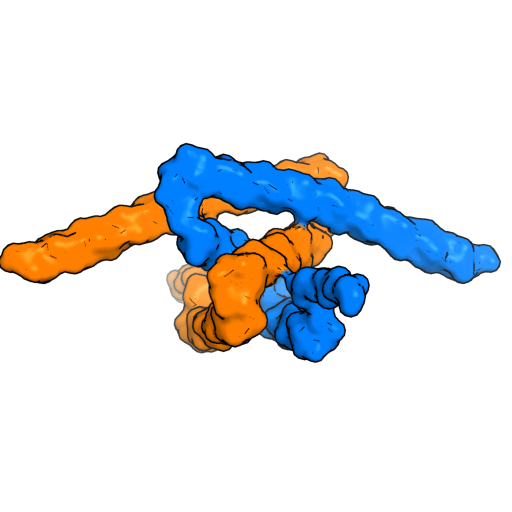1 ? -1.703 4.641 13.609 1 98.5 31 GLY B O 1
ATOM 916 N N . MET B 1 32 ? -2.971 2.832 12.914 1 98.06 32 MET B N 1
ATOM 917 C CA . MET B 1 32 ? -4.176 3.352 13.555 1 98.06 32 MET B CA 1
ATOM 918 C C . MET B 1 32 ? -4.008 3.42 15.062 1 98.06 32 MET B C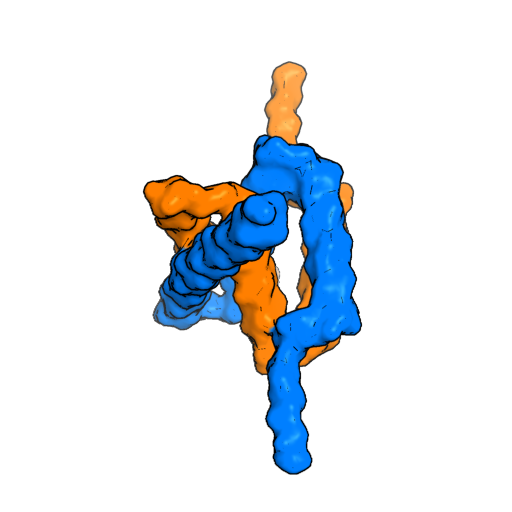 1
ATOM 920 O O . MET B 1 32 ? -4.395 4.406 15.695 1 98.06 32 MET B O 1
ATOM 924 N N . ALA B 1 33 ? -3.391 2.377 15.625 1 98.31 33 ALA B N 1
ATOM 925 C CA . ALA B 1 33 ? -3.16 2.305 17.062 1 98.31 33 ALA B CA 1
ATOM 926 C C . ALA B 1 33 ? -2.236 3.426 17.531 1 98.31 33 ALA B C 1
ATOM 928 O O . ALA B 1 33 ? -2.385 3.939 18.641 1 98.31 33 ALA B O 1
ATOM 929 N N . ASP B 1 34 ? -1.337 3.957 16.656 1 98.31 34 ASP B N 1
ATOM 930 C CA . ASP B 1 34 ? -0.385 5.023 16.969 1 98.31 34 ASP B CA 1
ATOM 931 C C . ASP B 1 34 ? -1.004 6.395 16.719 1 98.31 34 ASP B C 1
ATOM 933 O O . ASP B 1 34 ? -0.33 7.418 16.844 1 98.31 34 ASP B O 1
ATOM 937 N N . GLY B 1 35 ? -2.268 6.379 16.266 1 98 35 GLY B N 1
ATOM 938 C CA . GLY B 1 35 ? -2.969 7.637 16.062 1 98 35 GLY B CA 1
ATOM 939 C C . GLY B 1 35 ? -2.66 8.281 14.727 1 98 35 GLY B C 1
ATOM 940 O O . GLY B 1 35 ? -2.824 9.492 14.562 1 98 35 GLY B O 1
ATOM 941 N N . ILE B 1 36 ? -2.117 7.504 13.82 1 98.44 36 ILE B N 1
ATOM 942 C CA . ILE B 1 36 ? -1.845 8.031 12.492 1 98.44 36 ILE B CA 1
ATOM 943 C C . ILE B 1 36 ? -3.129 8.031 11.664 1 98.44 36 ILE B C 1
ATOM 945 O O . ILE B 1 36 ? -3.879 7.055 11.664 1 98.44 36 ILE B O 1
ATOM 949 N N . GLU B 1 37 ? -3.383 9.125 11.008 1 97.31 37 GLU B N 1
ATOM 950 C CA . GLU B 1 37 ? -4.59 9.242 10.195 1 97.31 37 GLU B CA 1
ATOM 951 C C . GLU B 1 37 ? -4.57 8.258 9.031 1 97.31 37 GLU B C 1
ATOM 953 O O . GLU B 1 37 ? -3.525 8.031 8.414 1 97.31 37 GLU B O 1
ATOM 958 N N . PRO B 1 38 ? -5.73 7.73 8.711 1 96.81 38 PRO B N 1
ATOM 959 C CA . PRO B 1 38 ? -5.793 6.723 7.648 1 96.81 38 PRO B CA 1
ATOM 960 C C . PRO B 1 38 ? -5.238 7.238 6.32 1 96.81 38 PRO B C 1
ATOM 962 O O . PRO B 1 38 ? -4.652 6.469 5.555 1 96.81 38 PRO B O 1
ATOM 965 N N . GLU B 1 39 ? -5.391 8.531 6.141 1 94.5 39 GLU B N 1
ATOM 966 C CA . GLU B 1 39 ? -4.895 9.109 4.891 1 94.5 39 GLU B CA 1
ATOM 967 C C . GLU B 1 39 ? -3.371 9.039 4.824 1 94.5 39 GLU B C 1
ATOM 969 O O . GLU B 1 39 ? -2.803 8.836 3.75 1 94.5 39 GLU B O 1
ATOM 974 N N . ILE B 1 40 ? -2.734 9.25 5.895 1 96.31 40 ILE B N 1
ATOM 975 C CA . ILE B 1 40 ? -1.278 9.203 5.961 1 96.31 40 ILE B CA 1
ATOM 976 C C . ILE B 1 40 ? -0.8 7.758 5.828 1 96.31 40 ILE B C 1
ATOM 978 O O . ILE B 1 40 ? 0.193 7.484 5.152 1 96.31 40 ILE B O 1
ATOM 982 N N . ILE B 1 41 ? -1.525 6.805 6.43 1 98.19 41 ILE B N 1
ATOM 983 C CA . ILE B 1 41 ? -1.193 5.387 6.332 1 98.19 41 ILE B CA 1
ATOM 984 C C . ILE B 1 41 ? -1.305 4.934 4.879 1 98.19 41 ILE B C 1
ATOM 986 O O . ILE B 1 41 ? -0.408 4.262 4.359 1 98.19 41 ILE B O 1
ATOM 990 N N . ALA B 1 42 ? -2.441 5.324 4.25 1 96.62 42 ALA B N 1
ATOM 991 C CA . ALA B 1 42 ? -2.65 4.973 2.85 1 96.62 42 ALA B CA 1
ATOM 992 C C . ALA B 1 42 ? -1.518 5.508 1.976 1 96.62 42 ALA B C 1
ATOM 994 O O . ALA B 1 42 ? -0.993 4.789 1.122 1 96.62 42 ALA B O 1
ATOM 995 N N . ASP B 1 43 ? -1.124 6.695 2.195 1 93.5 43 ASP B N 1
ATOM 996 C CA . ASP B 1 43 ? -0.044 7.316 1.435 1 93.5 43 ASP B CA 1
ATOM 997 C C . ASP B 1 43 ? 1.271 6.57 1.637 1 93.5 43 ASP B C 1
ATOM 999 O O . ASP B 1 43 ? 1.999 6.309 0.676 1 93.5 43 ASP B O 1
ATOM 1003 N N . ALA B 1 44 ? 1.604 6.219 2.867 1 96.38 44 ALA B N 1
ATOM 1004 C CA . ALA B 1 44 ? 2.824 5.477 3.166 1 96.38 44 ALA B CA 1
ATOM 1005 C C . ALA B 1 44 ? 2.832 4.125 2.453 1 96.38 44 ALA B C 1
ATOM 1007 O O . ALA B 1 44 ? 3.855 3.711 1.903 1 96.38 44 ALA B O 1
ATOM 1008 N N . ALA B 1 45 ? 1.665 3.438 2.49 1 97.31 45 ALA B N 1
ATOM 1009 C CA . ALA B 1 45 ? 1.551 2.119 1.873 1 97.31 45 ALA B CA 1
ATOM 1010 C C . ALA B 1 45 ? 1.806 2.191 0.37 1 97.31 45 ALA B C 1
ATOM 1012 O O . ALA B 1 45 ? 2.588 1.406 -0.172 1 97.31 45 ALA B O 1
ATOM 1013 N N . ILE B 1 46 ? 1.249 3.121 -0.276 1 93.94 46 ILE B N 1
ATOM 1014 C CA . ILE B 1 46 ? 1.341 3.219 -1.729 1 93.94 46 ILE B CA 1
ATOM 1015 C C . ILE B 1 46 ? 2.717 3.748 -2.125 1 93.94 46 ILE B C 1
ATOM 1017 O O . ILE B 1 46 ? 3.309 3.289 -3.104 1 93.94 46 ILE B O 1
ATOM 1021 N N . ALA B 1 47 ? 3.258 4.727 -1.343 1 92.44 47 ALA B N 1
ATOM 1022 C CA . ALA B 1 47 ? 4.598 5.242 -1.605 1 92.44 47 ALA B CA 1
ATOM 1023 C C . ALA B 1 47 ? 5.633 4.121 -1.577 1 92.44 47 ALA B C 1
ATOM 1025 O O . ALA B 1 47 ? 6.492 4.039 -2.457 1 92.44 47 ALA B O 1
ATOM 1026 N N . LEU B 1 48 ? 5.531 3.309 -0.533 1 96 48 LEU B N 1
ATOM 1027 C CA . LEU B 1 48 ? 6.492 2.211 -0.454 1 96 48 LEU B CA 1
ATOM 1028 C C . LEU B 1 48 ? 6.297 1.236 -1.61 1 96 48 LEU B C 1
ATOM 1030 O O . LEU B 1 48 ? 7.27 0.799 -2.229 1 96 48 LEU B O 1
ATOM 1034 N N . ALA B 1 49 ? 5.027 0.875 -1.864 1 95.62 49 ALA B N 1
ATOM 1035 C CA . ALA B 1 49 ? 4.758 -0.036 -2.975 1 95.62 49 ALA B CA 1
ATOM 1036 C C . ALA B 1 49 ? 5.332 0.504 -4.281 1 95.62 49 ALA B C 1
ATOM 1038 O O . ALA B 1 49 ? 5.953 -0.238 -5.043 1 95.62 49 ALA B O 1
ATOM 1039 N N . MET B 1 50 ? 5.227 1.764 -4.547 1 92.88 50 MET B N 1
ATOM 1040 C CA . MET B 1 50 ? 5.734 2.4 -5.758 1 92.88 50 MET B CA 1
ATOM 1041 C C . MET B 1 50 ? 7.258 2.381 -5.789 1 92.88 50 MET B C 1
ATOM 1043 O O . MET B 1 50 ? 7.859 2.029 -6.805 1 92.88 50 MET B O 1
ATOM 1047 N N . ARG B 1 51 ? 7.883 2.764 -4.688 1 93.19 51 ARG B N 1
ATOM 1048 C CA . ARG B 1 51 ? 9.336 2.787 -4.613 1 93.19 51 ARG B CA 1
ATOM 1049 C C . ARG B 1 51 ? 9.922 1.404 -4.883 1 93.19 51 ARG B C 1
ATOM 1051 O O . ARG B 1 51 ? 10.883 1.268 -5.645 1 93.19 51 ARG B O 1
ATOM 1058 N N . GLU B 1 52 ? 9.281 0.429 -4.254 1 95.44 52 GLU B N 1
ATOM 1059 C CA . GLU B 1 52 ? 9.805 -0.924 -4.43 1 95.44 52 GLU B CA 1
ATOM 1060 C C . GLU B 1 52 ? 9.562 -1.427 -5.852 1 95.44 52 GLU B C 1
ATOM 1062 O O . GLU B 1 52 ? 10.406 -2.123 -6.418 1 95.44 52 GLU B O 1
ATOM 1067 N N . THR B 1 53 ? 8.438 -1.086 -6.43 1 94.12 53 THR B N 1
ATOM 1068 C CA . THR B 1 53 ? 8.156 -1.467 -7.812 1 94.12 53 THR B CA 1
ATOM 1069 C C . THR B 1 53 ? 9.141 -0.801 -8.766 1 94.12 53 THR B C 1
ATOM 1071 O O . THR B 1 53 ? 9.648 -1.443 -9.688 1 94.12 53 THR B O 1
ATOM 1074 N N . ILE B 1 54 ? 9.406 0.418 -8.531 1 92.25 54 ILE B N 1
ATOM 1075 C CA . ILE B 1 54 ? 10.367 1.141 -9.359 1 92.25 54 ILE B CA 1
ATOM 1076 C C . ILE B 1 54 ? 11.742 0.5 -9.227 1 92.25 54 ILE B C 1
ATOM 1078 O O . ILE B 1 54 ? 12.445 0.308 -10.227 1 92.25 54 ILE B O 1
ATOM 1082 N N . ARG B 1 55 ? 12.062 0.219 -7.957 1 92.38 55 ARG B N 1
ATOM 1083 C CA . ARG B 1 55 ? 13.359 -0.406 -7.703 1 92.38 55 ARG B CA 1
ATOM 1084 C C . ARG B 1 55 ? 13.5 -1.712 -8.477 1 92.38 55 ARG B C 1
ATOM 1086 O O . ARG B 1 55 ? 14.57 -2.01 -9.016 1 92.38 55 ARG B O 1
ATOM 1093 N N . ILE B 1 56 ? 12.406 -2.4 -8.664 1 93.06 56 ILE B N 1
ATOM 1094 C CA . ILE B 1 56 ? 12.453 -3.754 -9.211 1 93.06 56 ILE B CA 1
ATOM 1095 C C . ILE B 1 56 ? 12.211 -3.713 -10.719 1 93.06 56 ILE B C 1
ATOM 1097 O O . ILE B 1 56 ? 12.906 -4.387 -11.484 1 93.06 56 ILE B O 1
ATOM 1101 N N . HIS B 1 57 ? 11.266 -2.83 -11.156 1 92.88 57 HIS B N 1
ATOM 1102 C CA . HIS B 1 57 ? 10.828 -2.887 -12.547 1 92.88 57 HIS B CA 1
ATOM 1103 C C . HIS B 1 57 ? 11.031 -1.548 -13.242 1 92.88 57 HIS B C 1
ATOM 1105 O O . HIS B 1 57 ? 10.68 -1.394 -14.414 1 92.88 57 HIS B O 1
ATOM 1111 N N . GLY B 1 58 ? 11.516 -0.639 -12.617 1 89.56 58 GLY B N 1
ATOM 1112 C CA . GLY B 1 58 ? 11.68 0.685 -13.195 1 89.56 58 GLY B CA 1
ATOM 1113 C C . GLY B 1 58 ? 10.391 1.487 -13.219 1 89.56 58 GLY B C 1
ATOM 1114 O O . GLY B 1 58 ? 9.359 1.021 -12.742 1 89.56 58 GLY B O 1
ATOM 1115 N N . GLU B 1 59 ? 10.422 2.656 -13.625 1 87.88 59 GLU B N 1
ATOM 1116 C CA . GLU B 1 59 ? 9.289 3.578 -13.664 1 87.88 59 GLU B CA 1
ATOM 1117 C C . GLU B 1 59 ? 8.164 3.035 -14.539 1 87.88 59 GLU B C 1
ATOM 1119 O O . GLU B 1 59 ? 6.988 3.215 -14.227 1 87.88 59 GLU B O 1
ATOM 1124 N N . ALA B 1 60 ? 8.539 2.334 -15.547 1 88.38 60 ALA B N 1
ATOM 1125 C CA . ALA B 1 60 ? 7.531 1.76 -16.438 1 88.38 60 ALA B CA 1
ATOM 1126 C C . ALA B 1 60 ? 6.699 0.705 -15.711 1 88.38 60 ALA B C 1
ATOM 1128 O O . ALA B 1 60 ? 5.492 0.595 -15.938 1 88.38 60 ALA B O 1
ATOM 1129 N N . GLY B 1 61 ? 7.379 -0.047 -14.867 1 91.19 61 GLY B N 1
ATOM 1130 C CA . GLY B 1 61 ? 6.66 -1.029 -14.07 1 91.19 61 GLY B CA 1
ATOM 1131 C C . GLY B 1 61 ? 5.66 -0.406 -13.117 1 91.19 61 GLY B C 1
ATOM 1132 O O . GLY B 1 61 ? 4.543 -0.905 -12.961 1 91.19 61 GLY B O 1
ATOM 1133 N N . ALA B 1 62 ? 6.051 0.659 -12.523 1 90.56 62 ALA B N 1
ATOM 1134 C CA . ALA B 1 62 ? 5.18 1.375 -11.602 1 90.56 62 ALA B CA 1
ATOM 1135 C C . ALA B 1 62 ? 3.971 1.958 -12.32 1 90.56 62 ALA B C 1
ATOM 1137 O O . ALA B 1 62 ? 2.85 1.911 -11.812 1 90.56 62 ALA B O 1
ATOM 1138 N N . GLU B 1 63 ? 4.195 2.451 -13.469 1 89.31 63 GLU B N 1
ATOM 1139 C CA . GLU B 1 63 ? 3.098 2.979 -14.273 1 89.31 63 GLU B CA 1
ATOM 1140 C C . GLU B 1 63 ? 2.098 1.882 -14.633 1 89.31 63 GLU B C 1
ATOM 1142 O O . GLU B 1 63 ? 0.885 2.088 -14.547 1 89.31 63 GLU B O 1
ATOM 1147 N N . ALA B 1 64 ? 2.641 0.809 -15.039 1 91.62 64 ALA B N 1
ATOM 1148 C CA . ALA B 1 64 ? 1.779 -0.317 -15.391 1 91.62 64 ALA B CA 1
ATOM 1149 C C . ALA B 1 64 ? 0.948 -0.763 -14.188 1 91.62 64 ALA B C 1
ATOM 1151 O O . ALA B 1 64 ? -0.227 -1.11 -14.336 1 91.62 64 ALA B O 1
ATOM 1152 N N . MET B 1 65 ? 1.574 -0.716 -13.078 1 89.62 65 MET B N 1
ATOM 1153 C CA . MET B 1 65 ? 0.881 -1.086 -11.852 1 89.62 65 MET B CA 1
ATOM 1154 C C . MET B 1 65 ? -0.27 -0.128 -11.562 1 89.62 65 MET B C 1
ATOM 1156 O O . MET B 1 65 ? -1.377 -0.561 -11.234 1 89.62 65 MET B O 1
ATOM 1160 N N . LEU B 1 66 ? -0.089 1.131 -11.688 1 87.38 66 LEU B N 1
ATOM 1161 C CA . LEU B 1 66 ? -1.117 2.137 -11.445 1 87.38 66 LEU B CA 1
ATOM 1162 C C . LEU B 1 66 ? -2.273 1.98 -12.43 1 87.38 66 LEU B C 1
ATOM 1164 O O . LEU B 1 66 ? -3.439 2.121 -12.055 1 87.38 66 LEU B O 1
ATOM 1168 N N . GLU B 1 67 ? -1.885 1.712 -13.594 1 88.44 67 GLU B N 1
ATOM 1169 C CA . GLU B 1 67 ? -2.91 1.513 -14.617 1 88.44 67 GLU B CA 1
ATOM 1170 C C . GLU B 1 67 ? -3.77 0.291 -14.305 1 88.44 67 GLU B C 1
ATOM 1172 O O . GLU B 1 67 ? -4.996 0.341 -14.422 1 88.44 67 GLU B O 1
ATOM 1177 N N . SER B 1 68 ? -3.131 -0.754 -13.969 1 89.12 68 SER B N 1
ATOM 1178 C CA . SER B 1 68 ? -3.855 -1.963 -13.586 1 89.12 68 SER B CA 1
ATOM 1179 C C . SER B 1 68 ? -4.785 -1.702 -12.406 1 89.12 68 SER B C 1
ATOM 1181 O O . SER B 1 68 ? -5.926 -2.172 -12.391 1 89.12 68 SER B O 1
ATOM 1183 N N . LEU B 1 69 ? -4.336 -0.923 -11.492 1 85.12 69 LEU B N 1
ATOM 1184 C CA . LEU B 1 69 ? -5.137 -0.582 -10.32 1 85.12 69 LEU B CA 1
ATOM 1185 C C . LEU B 1 69 ? -6.355 0.241 -10.719 1 85.12 69 LEU B C 1
ATOM 1187 O O . LEU B 1 69 ? -7.457 0.014 -10.203 1 85.12 69 LEU B O 1
ATOM 1191 N N . ARG B 1 70 ? -6.133 1.137 -11.523 1 84.88 70 ARG B N 1
ATOM 1192 C CA . ARG B 1 70 ? -7.23 1.968 -12.016 1 84.88 70 ARG B CA 1
ATOM 1193 C C . ARG B 1 70 ? -8.297 1.12 -12.688 1 84.88 70 ARG B C 1
ATOM 1195 O O . ARG B 1 70 ? -9.492 1.305 -12.445 1 84.88 70 ARG B O 1
ATOM 1202 N N . GLN B 1 71 ? -7.906 0.208 -13.445 1 88.5 71 GLN B N 1
ATOM 1203 C CA . GLN B 1 71 ? -8.844 -0.667 -14.148 1 88.5 71 GLN B CA 1
ATOM 1204 C C . GLN B 1 71 ? -9.625 -1.532 -13.164 1 88.5 71 GLN B C 1
ATOM 1206 O O . GLN B 1 71 ? -10.836 -1.697 -13.297 1 88.5 71 GLN B O 1
ATOM 1211 N N . ARG B 1 72 ? -8.945 -2.025 -12.25 1 88.25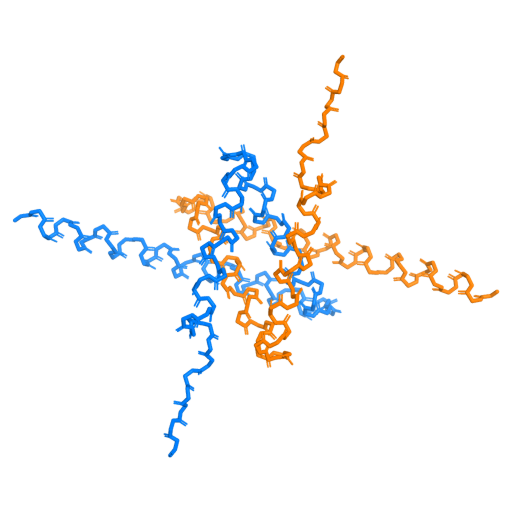 72 ARG B N 1
ATOM 1212 C CA . ARG B 1 72 ? -9.594 -2.854 -11.242 1 88.25 72 ARG B CA 1
ATOM 1213 C C . ARG B 1 72 ? -10.602 -2.041 -10.43 1 88.25 72 ARG B C 1
ATOM 1215 O O . ARG B 1 72 ? -11.688 -2.533 -10.109 1 88.25 72 ARG B O 1
ATOM 1222 N N . MET B 1 73 ? -10.266 -0.857 -10.117 1 85.06 73 MET B N 1
ATOM 1223 C CA . MET B 1 73 ? -11.188 0.036 -9.414 1 85.06 73 MET B CA 1
ATOM 1224 C C . MET B 1 73 ? -12.445 0.278 -10.234 1 85.06 73 MET B C 1
ATOM 1226 O O . MET B 1 73 ? -13.555 0.202 -9.703 1 85.06 73 MET B O 1
ATOM 1230 N N . LEU B 1 74 ? -12.234 0.525 -11.531 1 83.62 74 LEU B N 1
ATOM 1231 C CA . LEU B 1 74 ? -13.352 0.814 -12.43 1 83.62 74 LEU B CA 1
ATOM 1232 C C . LEU B 1 74 ? -14.273 -0.394 -12.555 1 83.62 74 LEU B C 1
ATOM 1234 O O . LEU B 1 74 ? -15.477 -0.241 -12.758 1 83.62 74 LEU B O 1
ATOM 1238 N N . GLN B 1 75 ? -13.695 -1.519 -12.266 1 89.06 75 GLN B N 1
ATOM 1239 C CA . GLN B 1 75 ? -14.461 -2.756 -12.359 1 89.06 75 GLN B CA 1
ATOM 1240 C C . GLN B 1 75 ? -15.141 -3.082 -11.031 1 89.06 75 GLN B C 1
ATOM 1242 O O . GLN B 1 75 ? -15.891 -4.055 -10.938 1 89.06 75 GLN B O 1
ATOM 1247 N N . GLY B 1 76 ? -14.875 -2.301 -9.992 1 85.81 76 GLY B N 1
ATOM 1248 C CA . GLY B 1 76 ? -15.57 -2.439 -8.727 1 85.81 76 GLY B CA 1
ATOM 1249 C C . GLY B 1 76 ? -14.898 -3.42 -7.781 1 85.81 76 GLY B C 1
ATOM 1250 O O . GLY B 1 76 ? -15.531 -3.939 -6.859 1 85.81 76 GLY B O 1
ATOM 1251 N N . GLU B 1 77 ? -13.641 -3.668 -8.039 1 84.94 77 GLU B N 1
ATOM 1252 C CA . GLU B 1 77 ? -12.938 -4.68 -7.258 1 84.94 77 GLU B CA 1
ATOM 1253 C C . GLU B 1 77 ? -12.891 -4.297 -5.781 1 84.94 77 GLU B C 1
ATOM 1255 O O . GLU B 1 77 ? -12.938 -5.164 -4.906 1 84.94 77 GLU B O 1
ATOM 1260 N N . PHE B 1 78 ? -12.875 -3.043 -5.547 1 84.94 78 PHE B N 1
ATOM 1261 C CA . PHE B 1 78 ? -12.641 -2.6 -4.176 1 84.94 78 PHE B CA 1
ATOM 1262 C C . PHE B 1 78 ? -13.938 -2.131 -3.529 1 84.94 78 PHE B C 1
ATOM 1264 O O . PHE B 1 78 ? -13.953 -1.745 -2.359 1 84.94 78 PHE B O 1
ATOM 1271 N N . SER B 1 79 ? -14.945 -2.176 -4.336 1 78.06 79 SER B N 1
ATOM 1272 C CA . SER B 1 79 ? -16.234 -1.694 -3.848 1 78.06 79 SER B CA 1
ATOM 1273 C C . SER B 1 79 ? -16.859 -2.682 -2.865 1 78.06 79 SER B C 1
ATOM 1275 O O . SER B 1 79 ? -16.703 -3.895 -3.021 1 78.06 79 SER B O 1
ATOM 1277 N N . PRO B 1 80 ? -17.312 -2.029 -1.747 1 71.62 80 PRO B N 1
ATOM 1278 C CA . PRO B 1 80 ? -18.016 -2.939 -0.831 1 71.62 80 PRO B CA 1
ATOM 1279 C C . PRO B 1 80 ? -19.125 -3.723 -1.511 1 71.62 80 PRO B C 1
ATOM 1281 O O . PRO B 1 80 ? -19.766 -3.223 -2.445 1 71.62 80 PRO B O 1
ATOM 1284 N N . GLN B 1 81 ? -19.156 -5.016 -1.414 1 64.94 81 GLN B N 1
ATOM 1285 C CA . GLN B 1 81 ? -20.281 -5.797 -1.93 1 64.94 81 GLN B CA 1
ATOM 1286 C C . GLN B 1 81 ? -21.609 -5.145 -1.572 1 64.94 81 GLN B C 1
ATOM 1288 O O . GLN B 1 81 ? -21.781 -4.656 -0.454 1 64.94 81 GLN B O 1
ATOM 1293 N N . ARG B 1 82 ? -22.234 -4.609 -2.576 1 52.88 82 ARG B N 1
ATOM 1294 C CA . ARG B 1 82 ? -23.609 -4.18 -2.352 1 52.88 82 ARG B CA 1
ATOM 1295 C C . ARG B 1 82 ? -24.438 -5.285 -1.694 1 52.88 82 ARG B C 1
ATOM 1297 O O . ARG B 1 82 ? -24.484 -6.406 -2.201 1 52.88 82 ARG B O 1
ATOM 1304 N N . ILE B 1 83 ? -24.359 -5.355 -0.389 1 45.38 83 ILE B N 1
ATOM 1305 C CA . ILE B 1 83 ? -25.422 -6.219 0.129 1 45.38 83 ILE B CA 1
ATOM 1306 C C . ILE B 1 83 ? -26.766 -5.789 -0.445 1 45.38 83 ILE B C 1
ATOM 1308 O O . ILE B 1 83 ? -27.219 -4.668 -0.21 1 45.38 83 ILE B O 1
ATOM 1312 N N . ILE B 1 84 ? -27.094 -6.164 -1.635 1 41.75 84 ILE B N 1
ATOM 1313 C CA . ILE B 1 84 ? -28.516 -6.07 -1.968 1 41.75 84 ILE B CA 1
ATOM 1314 C C . ILE B 1 84 ? -29.359 -6.531 -0.779 1 41.75 84 ILE B C 1
ATOM 1316 O O . ILE B 1 84 ? -29.234 -7.668 -0.325 1 41.75 84 ILE B O 1
ATOM 1320 N N . GLN B 1 85 ? -29.703 -5.641 0.08 1 32.03 85 GLN B N 1
ATOM 1321 C CA . GLN B 1 85 ? -30.969 -5.996 0.715 1 32.03 85 GLN B CA 1
ATOM 1322 C C . GLN B 1 85 ? -32.125 -6.004 -0.298 1 32.03 85 GLN B C 1
ATOM 1324 O O . GLN B 1 85 ? -32.062 -5.27 -1.287 1 32.03 85 GLN B O 1
#

pLDDT: mean 89.51, std 12.69, range [32.0, 98.75]

Foldseek 3Di:
DVVVVVVVVVVVVVVVVVVVVVVLVVQQVVCVVVVHDSVVSVVVVLVVVLVVQCVVPNNVSSVVVVVVVVVCVVVCVPPDPPPPD/DVVVVVVVVVVVVVVVVVVVVVVLVVQQVVCVVVVHDSVVSVVVVLVVVLVVQCVVPNNVSSVVVVVVVVVCVVVCVPPDPPPPD

Radius of gyration: 17.39 Å; Cα contacts (8 Å, |Δi|>4): 147; chains: 2; bounding box: 59×65×35 Å

Secondary structure (DSSP, 8-state):
-HHHHHHHHHHHHHHHHHHHHHHHHHHHHHHHHTT--HHHHHHHHHHHHHHHHHHHHHHHHHHHHHHHHHHHHHTTTTS------/-HHHHHHHHHHHHHHHHHHHHHHHHHHHHHHHHTT--HHHHHHHHHHHHHHHHHHHHHHHHHHHHHHHHHHHHHTTTTS------

Organism: Agrobacterium fabrum (strain C58 / ATCC 33970) (NCBI:txid176299)

Sequence (170 aa):
MQTSRNEIDDMIVHEKMQVALEHQNEAWADGMADGIEPEIIADAAIALAMRETIRIHGEAGAEAMLESLRQRMLQGEFSPQRIIQMQTSRNEIDDMIVHEKMQVALEHQNEAWADGMADGIEPEIIADAAIALAMRETIRIHGEAGAEAMLESLRQRMLQGEFSPQRIIQ

Solvent-accessible surface area (backbone atoms only — not comparable to full-atom values): 8976 Å² total; per-residue (Å²): 114,71,65,57,49,52,50,51,54,51,50,49,52,50,52,45,34,54,53,27,35,52,35,39,50,49,27,50,51,53,30,50,75,72,68,39,53,66,70,46,42,33,49,26,31,41,50,51,33,41,32,53,33,25,73,74,54,33,66,67,41,34,51,52,50,52,50,52,48,51,52,41,51,75,70,42,71,57,51,76,75,73,73,75,123,115,71,64,58,48,51,51,50,52,49,50,50,53,50,52,44,34,53,53,27,36,51,34,39,48,50,27,53,51,53,32,48,74,73,67,40,52,67,69,48,43,34,49,26,32,42,51,49,34,42,34,53,33,26,74,74,53,33,66,66,42,34,50,51,49,51,50,52,49,52,52,40,52,75,70,45,71,56,50,74,76,74,72,77,124